Protein AF-A0A3B8WFE2-F1 (afdb_monomer)

Organism: Marinobacter nauticus (NCBI:txid2743)

Structure (mmCIF, N/CA/C/O backbone):
data_AF-A0A3B8WFE2-F1
#
_entry.id   AF-A0A3B8WFE2-F1
#
loop_
_atom_site.group_PDB
_atom_site.id
_atom_site.type_symbol
_atom_site.label_atom_id
_atom_site.label_alt_id
_atom_site.label_comp_id
_atom_site.label_asym_id
_atom_site.label_entity_id
_atom_site.label_seq_id
_atom_site.pdbx_PDB_ins_code
_atom_site.Cartn_x
_atom_site.Cartn_y
_atom_site.Cartn_z
_atom_site.occupancy
_atom_site.B_iso_or_equiv
_atom_site.auth_seq_id
_atom_site.auth_comp_id
_atom_site.auth_asym_id
_atom_site.auth_atom_id
_atom_site.pdbx_PDB_model_num
ATOM 1 N N . ILE A 1 1 ? 8.382 -0.871 -2.377 1.00 83.75 1 ILE A N 1
ATOM 2 C CA . ILE A 1 1 ? 9.079 -0.704 -3.677 1.00 83.75 1 ILE A CA 1
ATOM 3 C C . ILE A 1 1 ? 10.251 0.227 -3.425 1.00 83.75 1 ILE A C 1
ATOM 5 O O . ILE A 1 1 ? 10.018 1.367 -3.042 1.00 83.75 1 ILE A O 1
ATOM 9 N N . GLN A 1 2 ? 11.479 -0.270 -3.534 1.00 89.19 2 GLN A N 1
ATOM 10 C CA . GLN A 1 2 ? 12.684 0.542 -3.359 1.00 89.19 2 GLN A CA 1
ATOM 11 C C . GLN A 1 2 ? 13.109 1.122 -4.712 1.00 89.19 2 GLN A C 1
ATOM 13 O O . GLN A 1 2 ? 12.920 0.482 -5.742 1.00 89.19 2 GLN A O 1
ATOM 18 N N . GLY A 1 3 ? 13.632 2.344 -4.711 1.00 90.88 3 GLY A N 1
ATOM 19 C CA . GLY A 1 3 ? 14.078 3.049 -5.912 1.00 90.88 3 GLY A CA 1
ATOM 20 C C . GLY A 1 3 ? 14.091 4.556 -5.688 1.00 90.88 3 GLY A C 1
ATOM 21 O O . GLY A 1 3 ? 13.509 5.046 -4.715 1.00 90.88 3 GLY A O 1
ATOM 22 N N . GLU A 1 4 ? 14.723 5.298 -6.588 1.00 93.31 4 GLU A N 1
ATOM 23 C CA . GLU A 1 4 ? 14.874 6.754 -6.487 1.00 93.31 4 GLU A CA 1
ATOM 24 C C . GLU A 1 4 ? 13.529 7.488 -6.584 1.00 93.31 4 GLU A C 1
ATOM 26 O O . GLU A 1 4 ? 12.526 6.950 -7.078 1.00 93.31 4 GLU A O 1
ATOM 31 N N . SER A 1 5 ? 13.466 8.713 -6.057 1.00 87.25 5 SER A N 1
ATOM 32 C CA . SER A 1 5 ? 12.272 9.555 -6.197 1.00 87.25 5 SER A CA 1
ATOM 33 C C . SER A 1 5 ? 12.011 9.870 -7.675 1.00 87.25 5 SER A C 1
ATOM 35 O O . SER A 1 5 ? 12.946 10.011 -8.452 1.00 87.25 5 SER A O 1
ATOM 37 N N . GLY A 1 6 ? 10.741 9.932 -8.082 1.00 86.56 6 GLY A N 1
ATOM 38 C CA . GLY A 1 6 ? 10.363 10.228 -9.473 1.00 86.56 6 GLY A CA 1
ATOM 39 C C . GLY A 1 6 ? 10.374 9.041 -10.448 1.00 86.56 6 GLY A C 1
ATOM 40 O O . GLY A 1 6 ? 9.904 9.182 -11.568 1.00 86.56 6 GLY A O 1
ATOM 41 N N . THR A 1 7 ? 10.796 7.843 -10.034 1.00 92.69 7 THR A N 1
ATOM 42 C CA . THR A 1 7 ? 10.858 6.645 -10.908 1.00 92.69 7 THR A CA 1
ATOM 43 C C . THR A 1 7 ? 9.514 5.932 -11.133 1.00 92.69 7 THR A C 1
ATOM 45 O O . THR A 1 7 ? 9.472 4.809 -11.627 1.00 92.69 7 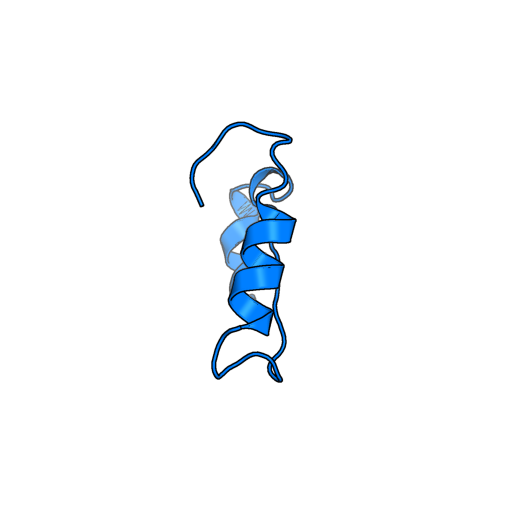THR A O 1
ATOM 48 N N . GLY A 1 8 ? 8.387 6.548 -10.756 1.00 90.81 8 GLY A N 1
ATOM 49 C CA . GLY A 1 8 ? 7.057 5.978 -11.012 1.00 90.81 8 GLY A CA 1
ATOM 50 C C . GLY A 1 8 ? 6.672 4.794 -10.115 1.00 90.81 8 GLY A C 1
ATOM 51 O O . GLY A 1 8 ? 5.861 3.958 -10.507 1.00 90.81 8 GLY A O 1
ATOM 52 N N . LYS A 1 9 ? 7.202 4.719 -8.886 1.00 94.12 9 LYS A N 1
ATOM 53 C CA . LYS A 1 9 ? 6.886 3.645 -7.919 1.00 94.12 9 LYS A CA 1
ATOM 54 C C . LYS A 1 9 ? 5.381 3.461 -7.658 1.00 94.12 9 LYS A C 1
ATOM 56 O O . LYS A 1 9 ? 4.946 2.341 -7.399 1.00 94.12 9 LYS A O 1
ATOM 61 N N . GLU A 1 10 ? 4.584 4.526 -7.760 1.00 91.94 10 GLU A N 1
ATOM 62 C CA . GLU A 1 10 ? 3.122 4.435 -7.645 1.00 91.94 10 GLU A CA 1
ATOM 63 C C . GLU A 1 10 ? 2.496 3.654 -8.812 1.00 91.94 10 GLU A C 1
ATOM 65 O O . GLU A 1 10 ? 1.620 2.819 -8.593 1.00 91.94 10 GLU A O 1
ATOM 70 N N . LEU A 1 11 ? 2.981 3.853 -10.043 1.00 93.75 11 LEU A N 1
ATOM 71 C CA . LEU A 1 11 ? 2.515 3.108 -11.217 1.00 93.75 11 LEU A CA 1
ATOM 72 C C . LEU A 1 11 ? 2.819 1.616 -11.070 1.00 93.75 11 LEU A C 1
ATOM 74 O O . LEU A 1 11 ? 1.959 0.781 -11.347 1.00 93.75 11 LEU A O 1
ATOM 78 N N . ALA A 1 12 ? 4.005 1.281 -10.555 1.00 94.50 12 ALA A N 1
ATOM 79 C CA . ALA A 1 12 ? 4.369 -0.098 -10.250 1.00 94.50 12 ALA A CA 1
ATOM 80 C C . ALA A 1 12 ? 3.447 -0.713 -9.178 1.00 94.50 12 ALA A C 1
ATOM 82 O O . ALA A 1 12 ? 2.964 -1.830 -9.353 1.00 94.50 12 ALA A O 1
ATOM 83 N N . ALA A 1 13 ? 3.134 0.017 -8.101 1.00 94.81 13 ALA A N 1
ATOM 84 C CA . ALA A 1 13 ? 2.192 -0.448 -7.079 1.00 94.81 13 ALA A CA 1
ATOM 85 C C . ALA A 1 13 ? 0.773 -0.663 -7.639 1.00 94.81 13 ALA A C 1
ATOM 87 O O . ALA A 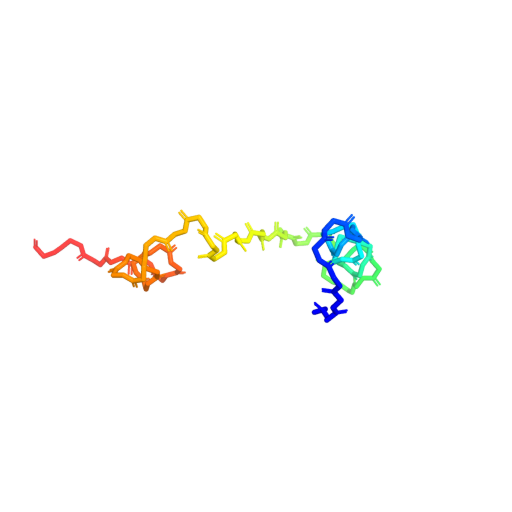1 13 ? 0.138 -1.676 -7.339 1.00 94.81 13 ALA A O 1
ATOM 88 N N . ARG A 1 14 ? 0.289 0.248 -8.495 1.00 95.50 14 ARG A N 1
ATOM 89 C CA . ARG A 1 14 ? -1.010 0.118 -9.176 1.00 95.50 14 ARG A CA 1
ATOM 90 C C . ARG A 1 14 ? -1.047 -1.097 -10.097 1.00 95.50 14 ARG A C 1
ATOM 92 O O . ARG A 1 14 ? -2.011 -1.856 -10.044 1.00 95.50 14 ARG A O 1
ATOM 99 N N . ALA A 1 15 ? 0.000 -1.319 -10.889 1.00 96.38 15 ALA A N 1
ATOM 100 C CA . ALA A 1 15 ? 0.104 -2.493 -11.751 1.00 96.38 15 ALA A CA 1
ATOM 101 C C . ALA A 1 15 ? 0.074 -3.797 -10.935 1.00 96.38 15 ALA A C 1
ATOM 103 O O . ALA A 1 15 ? -0.687 -4.706 -11.260 1.00 96.38 15 A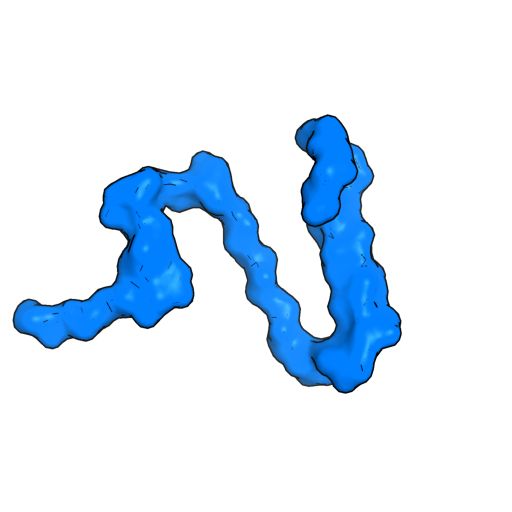LA A O 1
ATOM 104 N N . LEU A 1 16 ? 0.827 -3.866 -9.830 1.00 96.25 16 LEU A N 1
ATOM 105 C CA . LEU A 1 16 ? 0.806 -5.023 -8.929 1.00 96.25 16 LEU A CA 1
ATOM 106 C C . LEU A 1 16 ? -0.590 -5.275 -8.343 1.00 96.25 16 LEU A C 1
ATOM 108 O O . LEU A 1 16 ? -1.026 -6.423 -8.283 1.00 96.25 16 LEU A O 1
ATOM 112 N N . HIS A 1 17 ? -1.310 -4.225 -7.940 1.00 98.00 17 HIS A N 1
ATOM 113 C CA . HIS A 1 17 ? -2.679 -4.362 -7.433 1.00 98.00 17 HIS A CA 1
ATOM 114 C C . HIS A 1 17 ? -3.637 -4.901 -8.498 1.00 98.00 17 HIS A C 1
ATOM 116 O O . HIS A 1 17 ? -4.372 -5.850 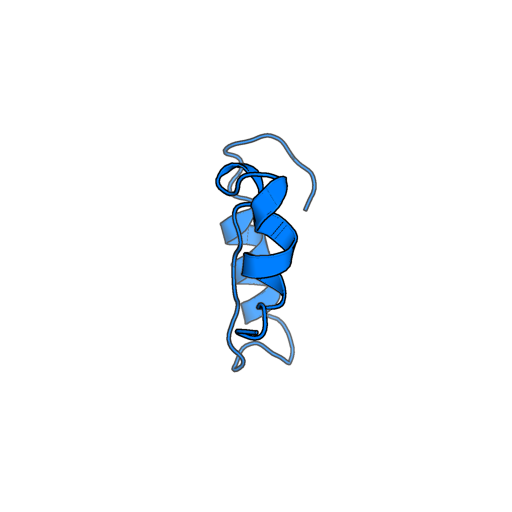-8.218 1.00 98.00 17 HIS A O 1
ATOM 122 N N . LEU A 1 18 ? -3.587 -4.350 -9.717 1.00 97.50 18 LEU A N 1
ATOM 123 C CA . LEU A 1 18 ? -4.426 -4.767 -10.849 1.00 97.50 18 LEU A CA 1
ATOM 124 C C . LEU A 1 18 ? -4.190 -6.225 -11.263 1.00 97.50 18 LEU A C 1
ATOM 126 O O . LEU A 1 18 ? -5.127 -6.895 -11.687 1.00 97.50 18 LEU A O 1
ATOM 130 N N . LEU A 1 19 ? -2.961 -6.723 -11.115 1.00 98.06 19 LEU A N 1
ATOM 131 C CA . LEU A 1 19 ? -2.599 -8.113 -11.409 1.00 98.06 19 LEU A CA 1
ATOM 132 C C . LEU A 1 19 ? -2.844 -9.070 -10.229 1.00 98.06 19 LEU A C 1
ATOM 134 O O . LEU A 1 19 ? -2.681 -10.280 -10.369 1.00 98.06 19 LEU A O 1
ATOM 138 N N . SER A 1 20 ? -3.223 -8.557 -9.057 1.00 97.69 20 SER A N 1
ATOM 139 C CA . SER A 1 20 ? -3.427 -9.374 -7.860 1.00 97.69 20 SER A CA 1
ATOM 140 C C . SER A 1 20 ? -4.839 -9.980 -7.790 1.00 97.69 20 SER A C 1
ATOM 142 O O . SER A 1 20 ? -5.795 -9.409 -8.322 1.00 97.69 20 SER A O 1
ATOM 144 N N . PRO A 1 21 ? -5.050 -11.051 -6.998 1.00 98.25 21 PRO A N 1
ATOM 145 C CA . PRO A 1 21 ? -6.394 -11.564 -6.700 1.00 98.25 21 PRO A CA 1
ATOM 146 C C . PRO A 1 21 ? -7.331 -10.534 -6.043 1.00 98.25 21 PRO A C 1
ATOM 148 O O . PRO A 1 21 ? -8.546 -10.729 -5.999 1.00 98.25 21 PRO A O 1
ATOM 151 N N . ARG A 1 22 ? -6.780 -9.435 -5.506 1.00 97.69 22 ARG A N 1
ATOM 152 C CA . ARG A 1 22 ? -7.525 -8.355 -4.848 1.00 97.69 22 ARG A CA 1
ATOM 153 C C . ARG A 1 22 ? -7.756 -7.147 -5.758 1.00 97.69 22 ARG A C 1
ATOM 155 O O . ARG A 1 22 ? -8.194 -6.128 -5.243 1.00 97.69 22 ARG A O 1
ATOM 162 N N . ALA A 1 23 ? -7.549 -7.251 -7.072 1.00 97.50 23 ALA A N 1
ATOM 163 C CA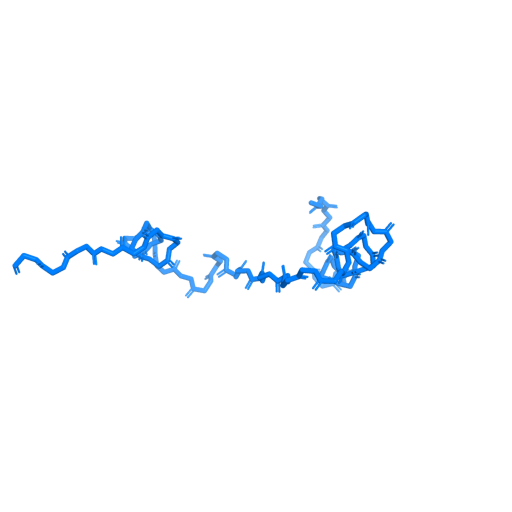 . ALA A 1 23 ? -7.697 -6.137 -8.018 1.00 97.50 23 ALA A CA 1
ATOM 164 C C . ALA A 1 23 ? -9.047 -5.395 -7.935 1.00 97.50 23 ALA A C 1
ATOM 166 O O . ALA A 1 23 ? -9.119 -4.201 -8.207 1.00 97.50 23 ALA A O 1
ATOM 167 N N . ARG A 1 24 ? -10.119 -6.090 -7.524 1.00 97.75 24 ARG A N 1
ATOM 168 C CA . ARG A 1 24 ? -11.459 -5.504 -7.327 1.00 97.75 24 ARG A CA 1
ATOM 169 C C . ARG A 1 24 ? -11.653 -4.789 -5.985 1.00 97.75 24 ARG A C 1
ATOM 171 O O . ARG A 1 24 ? -12.680 -4.151 -5.788 1.00 97.75 24 ARG A O 1
ATOM 178 N N . LYS A 1 25 ? -10.715 -4.923 -5.046 1.00 97.88 25 LYS A N 1
ATOM 179 C CA . LYS A 1 25 ? -10.751 -4.220 -3.759 1.00 97.88 25 LYS A CA 1
ATOM 180 C C . LYS A 1 25 ? -10.108 -2.833 -3.899 1.00 97.88 25 LYS A C 1
ATOM 182 O O . LYS A 1 25 ? -9.272 -2.649 -4.785 1.00 97.88 25 LYS A O 1
ATOM 187 N N . PRO A 1 26 ? -10.459 -1.871 -3.029 1.00 96.69 26 PRO A N 1
ATOM 188 C CA . PRO A 1 26 ? -9.810 -0.565 -3.012 1.00 96.6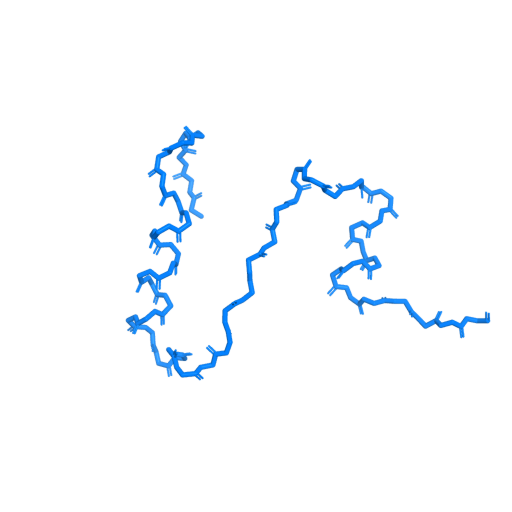9 26 PRO A CA 1
ATOM 189 C C . PRO A 1 26 ? -8.296 -0.683 -2.810 1.00 96.69 26 PRO A C 1
ATOM 191 O O . PRO A 1 26 ? -7.829 -1.515 -2.030 1.00 96.69 26 PRO A O 1
ATOM 194 N N . LEU A 1 27 ? -7.547 0.179 -3.495 1.00 96.31 27 LEU A N 1
ATOM 195 C CA . LEU A 1 27 ? -6.133 0.430 -3.240 1.00 96.31 27 LEU A CA 1
ATOM 196 C C . LEU A 1 27 ? -6.016 1.827 -2.635 1.00 96.31 27 LEU A C 1
ATOM 198 O O . LEU A 1 27 ? -6.424 2.798 -3.269 1.00 96.31 27 LEU A O 1
ATOM 202 N N . ILE A 1 28 ? -5.459 1.921 -1.431 1.00 93.50 28 ILE A N 1
ATOM 203 C CA . ILE A 1 28 ? -5.218 3.195 -0.751 1.00 93.50 28 ILE A CA 1
ATOM 204 C C . ILE A 1 28 ? -3.720 3.484 -0.815 1.00 93.50 28 ILE A C 1
ATOM 206 O O . ILE A 1 28 ? -2.902 2.659 -0.407 1.00 93.50 28 ILE A O 1
ATOM 210 N N . SER A 1 29 ? -3.368 4.648 -1.352 1.00 91.38 29 SER A N 1
ATOM 211 C CA . SER A 1 29 ? -1.996 5.149 -1.393 1.00 91.38 29 SER A CA 1
ATOM 212 C C . SER A 1 29 ? -1.842 6.258 -0.362 1.00 91.38 29 SER A C 1
ATOM 214 O O . SER A 1 29 ? -2.626 7.202 -0.355 1.00 91.38 29 SER A O 1
ATOM 216 N N . VAL A 1 30 ? -0.824 6.147 0.490 1.00 90.38 30 VAL A N 1
ATOM 217 C CA . VAL A 1 30 ? -0.519 7.133 1.532 1.00 90.38 30 VAL A CA 1
ATOM 218 C C . VAL A 1 30 ? 0.875 7.693 1.281 1.00 90.38 30 VAL A C 1
ATOM 220 O O . VAL A 1 30 ? 1.835 6.937 1.123 1.00 90.38 30 VAL A O 1
ATOM 223 N N . ASN A 1 31 ? 0.986 9.020 1.227 1.00 87.94 31 ASN A N 1
ATOM 224 C CA . ASN A 1 31 ? 2.269 9.708 1.142 1.00 87.94 31 ASN A CA 1
ATOM 225 C C . ASN A 1 31 ? 2.753 10.076 2.550 1.00 87.94 31 ASN A C 1
ATOM 227 O O . ASN A 1 31 ? 2.389 11.125 3.073 1.00 87.94 31 ASN A O 1
ATOM 231 N N . CYS A 1 32 ? 3.604 9.238 3.145 1.00 86.44 32 CYS A N 1
ATOM 232 C CA . CYS A 1 32 ?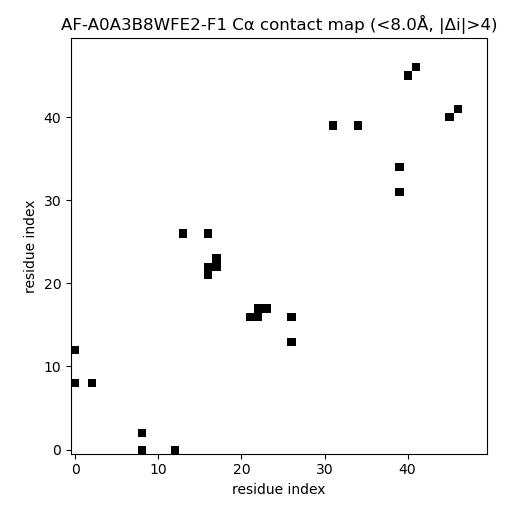 4.103 9.465 4.504 1.00 86.44 32 CYS A CA 1
ATOM 233 C C . CYS A 1 32 ? 4.931 10.752 4.646 1.00 86.44 32 CYS A C 1
ATOM 235 O O . CYS A 1 32 ? 4.988 11.308 5.731 1.00 86.44 32 CYS A O 1
ATOM 237 N N . ALA A 1 33 ? 5.546 11.256 3.569 1.00 86.62 33 ALA A N 1
ATOM 238 C CA . ALA A 1 33 ? 6.310 12.506 3.623 1.00 86.62 33 ALA A CA 1
ATOM 239 C C . ALA A 1 33 ? 5.412 13.753 3.726 1.00 86.62 33 ALA A C 1
ATOM 241 O O . ALA A 1 33 ? 5.894 14.826 4.073 1.00 86.62 33 ALA A O 1
ATOM 242 N N . ALA A 1 34 ? 4.122 13.622 3.404 1.00 87.81 34 ALA A N 1
ATOM 243 C CA . ALA A 1 34 ? 3.148 14.704 3.501 1.00 87.81 34 ALA A CA 1
ATOM 244 C C . ALA A 1 34 ? 2.412 14.734 4.853 1.00 87.81 34 ALA A C 1
ATOM 246 O O . ALA A 1 34 ? 1.645 15.664 5.094 1.00 87.81 34 ALA A O 1
ATOM 247 N N . ILE A 1 35 ? 2.623 13.735 5.719 1.00 89.25 35 ILE A N 1
ATOM 248 C CA . ILE A 1 35 ? 1.938 13.605 7.008 1.00 89.25 35 ILE A CA 1
ATOM 249 C C . ILE A 1 35 ? 2.936 13.920 8.130 1.00 89.25 35 ILE A C 1
ATOM 251 O O . ILE A 1 35 ? 3.987 13.280 8.192 1.00 89.25 35 ILE A O 1
ATOM 255 N N . PRO A 1 36 ? 2.640 14.884 9.022 1.00 91.75 36 PRO A N 1
ATOM 256 C CA . PRO A 1 36 ? 3.448 15.113 10.214 1.00 91.75 36 PRO A CA 1
ATOM 257 C C . PRO A 1 36 ? 3.553 13.843 11.061 1.00 91.75 36 PRO A C 1
ATOM 259 O O . PRO A 1 36 ? 2.559 13.151 11.267 1.00 91.75 36 PRO A O 1
ATOM 262 N N . GLU A 1 37 ? 4.738 13.559 11.602 1.00 88.50 37 GLU A N 1
ATOM 263 C CA . GLU A 1 37 ? 4.988 12.337 12.383 1.00 88.50 37 GLU A CA 1
ATOM 264 C C . GLU A 1 37 ? 4.037 12.200 13.581 1.00 88.50 37 GLU A C 1
ATOM 266 O O . GLU A 1 37 ? 3.543 11.114 13.861 1.00 88.50 37 GLU A O 1
ATOM 271 N N . SER A 1 38 ? 3.678 13.317 14.218 1.00 88.38 38 SER A N 1
ATOM 272 C CA . SER A 1 38 ? 2.714 13.354 15.323 1.00 88.38 38 SER A CA 1
ATOM 273 C C . SER A 1 38 ? 1.274 12.997 14.933 1.00 88.38 38 SER A C 1
ATOM 275 O O . SER A 1 38 ? 0.459 12.744 15.815 1.00 88.38 38 SER A O 1
ATOM 277 N N . LEU A 1 39 ? 0.938 13.004 13.640 1.00 87.50 39 LEU A N 1
ATOM 278 C CA . LEU A 1 39 ? -0.406 12.723 13.125 1.00 87.50 39 LEU A CA 1
ATOM 279 C C . LEU A 1 39 ? -0.490 11.391 12.375 1.00 87.50 39 LEU A C 1
ATOM 281 O O . LEU A 1 39 ? -1.589 10.955 12.044 1.00 87.50 39 LEU A O 1
ATOM 285 N N . ILE A 1 40 ? 0.641 10.727 12.118 1.00 89.00 40 ILE A N 1
ATOM 286 C CA . ILE A 1 40 ? 0.686 9.532 11.266 1.00 89.00 40 ILE A CA 1
ATOM 287 C C . ILE A 1 40 ? -0.196 8.399 11.796 1.00 89.00 40 ILE A C 1
ATOM 289 O O . ILE A 1 40 ? -0.868 7.723 11.023 1.00 89.00 40 ILE A O 1
ATOM 293 N N . GLU A 1 41 ? -0.229 8.219 13.114 1.00 86.94 41 GLU A N 1
ATOM 294 C CA . GLU A 1 41 ? -1.016 7.179 13.768 1.00 86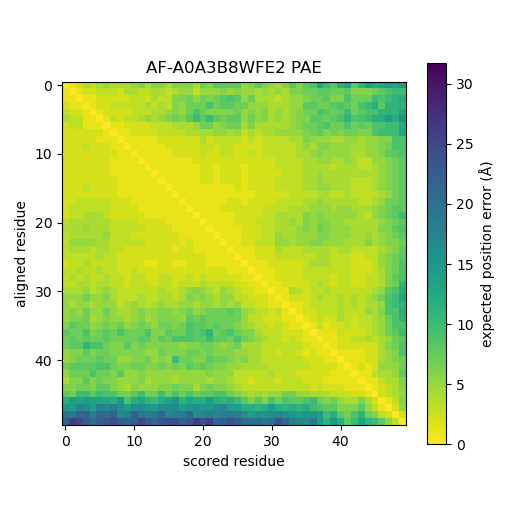.94 41 GLU A CA 1
ATOM 295 C C . GLU A 1 41 ? -2.517 7.470 13.643 1.00 86.94 41 GLU A C 1
ATOM 297 O O . GLU A 1 41 ? -3.280 6.627 13.172 1.00 86.94 41 GLU A O 1
ATOM 302 N N . SER A 1 42 ? -2.925 8.700 13.951 1.00 89.00 42 SER A N 1
ATOM 303 C CA . SER A 1 42 ? -4.317 9.139 13.844 1.00 89.00 42 SER A CA 1
ATOM 304 C C . SER A 1 42 ? -4.853 9.079 12.411 1.00 89.00 42 SER A C 1
ATOM 306 O O . SER A 1 42 ? -6.011 8.724 12.215 1.00 89.00 42 SER A O 1
ATOM 308 N N . GLU A 1 43 ? -4.034 9.395 11.406 1.00 87.44 43 GLU A N 1
ATOM 309 C CA . GLU A 1 43 ? -4.435 9.339 9.992 1.00 87.44 43 GLU A CA 1
ATOM 310 C C . GLU A 1 43 ? -4.527 7.900 9.460 1.00 87.44 43 GLU A C 1
ATOM 312 O O . GLU A 1 43 ? -5.385 7.592 8.633 1.00 87.44 43 GLU A O 1
ATOM 317 N N . LEU A 1 44 ? -3.657 6.995 9.925 1.00 90.38 44 LEU A N 1
ATOM 318 C CA . LEU A 1 44 ? -3.642 5.604 9.462 1.00 90.38 44 LEU A CA 1
ATOM 319 C C . LEU A 1 44 ? -4.681 4.725 10.158 1.00 90.38 44 LEU A C 1
ATOM 321 O O . LEU A 1 44 ? -5.237 3.823 9.527 1.00 90.38 44 LEU A O 1
ATOM 325 N N . PHE A 1 45 ? -4.921 4.959 11.446 1.00 90.06 45 PHE A N 1
ATOM 326 C CA . PHE A 1 45 ? -5.729 4.073 12.285 1.00 90.06 45 PHE A CA 1
ATOM 327 C C . PHE A 1 45 ? -7.023 4.723 12.778 1.00 90.06 45 PHE A C 1
ATOM 329 O O . PHE A 1 45 ? -7.910 4.025 13.267 1.00 90.06 45 PHE A O 1
ATOM 336 N N . GLY A 1 46 ? -7.164 6.036 12.593 1.00 85.12 46 GLY A N 1
ATOM 337 C CA . GLY A 1 46 ? -8.202 6.815 13.249 1.00 85.12 46 GLY A CA 1
ATOM 338 C C . GLY A 1 46 ? -7.871 7.048 14.723 1.00 85.12 46 GLY A C 1
ATOM 339 O O . GLY A 1 46 ? -7.049 6.364 15.327 1.00 85.12 46 GLY A O 1
ATOM 340 N N . HIS A 1 47 ? -8.543 8.025 15.319 1.00 83.44 47 HIS A N 1
ATOM 341 C CA . HIS A 1 47 ? -8.593 8.188 16.766 1.00 83.44 47 HIS A CA 1
ATOM 342 C C . HIS A 1 47 ? -10.064 8.199 17.181 1.00 83.44 47 HIS A C 1
ATOM 344 O O . HIS A 1 47 ? -10.907 8.764 16.476 1.00 83.44 47 HIS A O 1
ATOM 350 N N . GLU A 1 48 ? -10.393 7.574 18.308 1.00 78.19 48 GLU A N 1
ATOM 351 C CA . GLU A 1 48 ? -11.702 7.790 18.918 1.00 78.19 48 GLU A CA 1
ATOM 352 C C . GLU A 1 48 ? -11.736 9.181 19.556 1.00 78.19 48 GLU A C 1
ATOM 354 O O . GLU A 1 48 ? -10.777 9.616 20.196 1.00 78.19 48 GLU A O 1
ATOM 359 N N . LYS A 1 49 ? -12.853 9.892 19.378 1.00 71.50 49 LYS A N 1
ATOM 360 C CA . LYS A 1 49 ? -13.120 11.112 20.141 1.00 71.50 49 LYS A CA 1
ATOM 361 C C . LYS A 1 49 ? -13.401 10.713 21.590 1.00 71.50 49 LYS A C 1
ATOM 363 O O . LYS A 1 49 ? -14.417 10.068 21.838 1.00 71.50 49 LYS A O 1
ATOM 368 N N . GLY A 1 50 ? -12.509 11.094 22.502 1.00 60.00 50 GLY A N 1
ATOM 369 C CA . GLY A 1 50 ? -12.804 11.197 23.934 1.00 60.00 50 GLY A CA 1
ATOM 370 C C . GLY A 1 50 ? -13.559 12.481 24.238 1.00 60.00 50 GLY A C 1
ATOM 371 O O . GLY A 1 50 ? -13.180 13.521 23.651 1.00 60.00 50 GLY A O 1
#

Radius of gyration: 14.26 Å; Cα contacts (8 Å, |Δi|>4): 13; chains: 1; bounding box: 28×27×36 Å

Solvent-accessible surface area (backbone atoms only — not comparable to full-atom values): 3526 Å² total; per-residue (Å²): 137,89,76,67,88,90,74,50,65,65,59,54,53,52,52,54,41,63,74,35,99,57,43,89,51,91,83,86,85,81,65,70,91,81,46,59,79,93,45,46,60,45,72,75,72,54,73,82,88,127

Foldseek 3Di:
DDDDPPPPVVVVVLVVCCPDPNVVPDDDDDDPVVDDPVCPCCVVPNDDDD

InterPro domains:
  IPR002078 RNA polymerase sig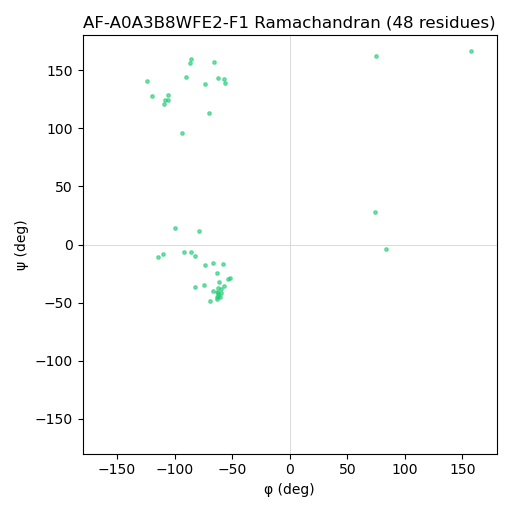ma factor 54 interaction domain [PF00158] (1-50)
  IPR002078 RNA polymerase sigma factor 54 interaction domain [PS50045] (1-50)
  IPR027417 P-loop containing nucleoside triphosphate hydrolase [G3DSA:3.40.50.300] (1-50)
  IPR027417 P-loop containing nucleoside triphosphate hydrolase [SSF52540] (1-50)

pLDDT: mean 90.51, std 6.95, range [60.0, 98.25]

Mean predicted aligned error: 4.77 Å

Secondary structure (DSSP, 8-state):
----TTS-HHHHHHHHHHTSTTTTS------GGGS-GGGHHHHHH-----

Sequence (50 aa):
IQGESGTGKELAARALHLLSPRARKPLISVNCAAIPESLIESELFGHEKG